Protein AF-A0A819X871-F1 (afdb_monomer_lite)

Structure (mmCIF, N/CA/C/O backbone):
data_AF-A0A819X871-F1
#
_entry.id   AF-A0A819X871-F1
#
loop_
_atom_site.group_PDB
_atom_site.id
_atom_site.type_symbol
_atom_site.label_atom_id
_atom_site.label_alt_id
_atom_site.label_comp_id
_atom_site.label_asym_id
_atom_site.label_entity_id
_atom_site.label_seq_id
_atom_site.pdbx_PDB_ins_code
_atom_site.Cartn_x
_atom_site.Cartn_y
_atom_site.Cartn_z
_atom_site.occupancy
_atom_site.B_iso_or_equiv
_atom_site.auth_seq_id
_atom_site.auth_comp_id
_atom_site.auth_asym_id
_atom_site.auth_atom_id
_atom_site.pdbx_PDB_model_num
ATOM 1 N N . GLY A 1 1 ? -4.592 4.377 -5.557 1.00 86.94 1 GLY A N 1
ATOM 2 C CA . GLY A 1 1 ? -3.940 3.114 -5.946 1.00 86.94 1 GLY A CA 1
ATOM 3 C C . GLY A 1 1 ? -4.054 2.034 -4.889 1.00 86.94 1 GLY A C 1
ATOM 4 O O . GLY A 1 1 ? -4.665 1.003 -5.132 1.00 86.94 1 GLY A O 1
ATOM 5 N N . GLU A 1 2 ? -3.500 2.258 -3.700 1.00 92.81 2 GLU A N 1
ATOM 6 C CA . GLU A 1 2 ? -3.341 1.189 -2.703 1.00 92.81 2 GLU A CA 1
ATOM 7 C C . GLU A 1 2 ? -4.637 0.542 -2.188 1.00 92.81 2 GLU A C 1
ATOM 9 O O . GLU A 1 2 ? -4.659 -0.673 -2.003 1.00 92.81 2 GLU A O 1
ATOM 14 N N . ILE A 1 3 ? -5.735 1.297 -2.035 1.00 94.31 3 ILE A N 1
ATOM 15 C CA . ILE A 1 3 ? -7.055 0.734 -1.672 1.00 94.31 3 ILE A CA 1
ATOM 16 C C . ILE A 1 3 ? -7.470 -0.359 -2.671 1.00 94.31 3 ILE A C 1
ATOM 18 O O . ILE A 1 3 ? -7.934 -1.427 -2.275 1.00 94.31 3 ILE A O 1
ATOM 22 N N . PHE A 1 4 ? -7.247 -0.124 -3.966 1.00 93.38 4 PHE A N 1
ATOM 23 C CA . PHE A 1 4 ? -7.533 -1.091 -5.025 1.00 93.38 4 PHE A CA 1
ATOM 24 C C . PHE A 1 4 ? -6.651 -2.340 -4.900 1.00 93.38 4 PHE A C 1
ATOM 26 O O . PHE A 1 4 ? -7.146 -3.460 -4.992 1.00 93.38 4 PHE A O 1
ATOM 33 N N . ALA A 1 5 ? -5.360 -2.165 -4.601 1.00 95.12 5 ALA A N 1
ATOM 34 C CA . ALA A 1 5 ? -4.450 -3.282 -4.349 1.00 95.12 5 ALA A CA 1
ATOM 35 C C . ALA A 1 5 ? -4.871 -4.135 -3.139 1.00 95.12 5 ALA A C 1
ATOM 37 O O . ALA A 1 5 ? -4.770 -5.362 -3.187 1.00 95.12 5 ALA A O 1
ATOM 38 N N . THR A 1 6 ? -5.409 -3.512 -2.088 1.00 96.94 6 THR A N 1
ATOM 39 C CA . THR A 1 6 ? -5.957 -4.220 -0.920 1.00 96.94 6 THR A CA 1
ATOM 40 C C . THR A 1 6 ? -7.246 -4.974 -1.258 1.00 96.94 6 THR A C 1
ATOM 42 O O . THR A 1 6 ? -7.379 -6.142 -0.888 1.00 96.94 6 THR A O 1
ATOM 45 N N . LEU A 1 7 ? -8.166 -4.358 -2.015 1.00 96.00 7 LEU A N 1
ATOM 46 C CA . LEU A 1 7 ? -9.413 -4.993 -2.470 1.00 96.00 7 LEU A CA 1
ATOM 47 C C . LEU A 1 7 ? -9.156 -6.254 -3.307 1.00 96.00 7 LEU A C 1
ATOM 49 O O . LEU A 1 7 ? -9.830 -7.264 -3.126 1.00 96.00 7 LEU A O 1
ATOM 53 N N . PHE A 1 8 ? -8.147 -6.225 -4.179 1.00 95.19 8 PHE A N 1
ATOM 54 C CA . PHE A 1 8 ? -7.753 -7.380 -4.996 1.00 95.19 8 PHE A CA 1
ATOM 55 C C . PHE A 1 8 ? -6.887 -8.406 -4.253 1.00 95.19 8 PHE A C 1
ATOM 57 O O . PHE A 1 8 ? -6.460 -9.393 -4.851 1.00 95.19 8 PHE A O 1
ATOM 64 N N . GLY A 1 9 ? -6.617 -8.185 -2.963 1.00 95.50 9 GLY A N 1
ATOM 65 C CA . GLY A 1 9 ? -5.827 -9.094 -2.138 1.00 95.50 9 GLY A CA 1
ATOM 66 C C . GLY A 1 9 ? -4.339 -9.125 -2.476 1.00 95.50 9 GLY A C 1
ATOM 67 O O . GLY A 1 9 ? -3.651 -10.029 -2.018 1.00 95.50 9 GLY A O 1
ATOM 68 N N . LEU A 1 10 ? -3.832 -8.158 -3.250 1.00 95.75 10 LEU A N 1
ATOM 69 C CA . LEU A 1 10 ? -2.394 -8.006 -3.483 1.00 95.75 10 LEU A CA 1
ATOM 70 C C . LEU A 1 10 ? -1.696 -7.417 -2.252 1.00 95.75 10 LEU A C 1
ATOM 72 O O . LEU A 1 10 ? -0.566 -7.785 -1.938 1.00 95.75 10 LEU A O 1
ATOM 76 N N . LYS A 1 11 ? -2.378 -6.499 -1.558 1.00 96.06 11 LYS A N 1
ATOM 77 C CA . LYS A 1 11 ? -1.923 -5.944 -0.284 1.00 96.06 11 LYS A CA 1
ATOM 78 C C . LYS A 1 11 ? -2.731 -6.505 0.885 1.00 96.06 11 LYS A C 1
ATOM 80 O O . LYS A 1 11 ? -3.944 -6.695 0.765 1.00 96.06 11 LYS A O 1
ATOM 85 N N . PRO A 1 12 ? -2.093 -6.669 2.053 1.00 97.62 12 PRO A N 1
ATOM 86 C CA . PRO A 1 12 ? -2.804 -6.983 3.286 1.00 97.62 12 PRO A CA 1
ATOM 87 C C . PRO A 1 12 ? -3.628 -5.803 3.812 1.00 97.62 12 PRO A C 1
ATOM 89 O O . PRO A 1 12 ? -4.680 -6.006 4.417 1.00 97.62 12 PRO A O 1
ATOM 92 N N . CYS A 1 13 ? -3.148 -4.576 3.613 1.00 97.94 13 CYS A N 1
ATOM 93 C CA . CYS A 1 13 ? -3.800 -3.360 4.072 1.00 97.94 13 CYS A CA 1
ATOM 94 C C . CYS A 1 13 ? -3.257 -2.113 3.359 1.00 97.94 13 CYS A C 1
ATOM 96 O O . CYS A 1 13 ? -2.224 -2.149 2.687 1.00 97.94 13 CYS A O 1
ATOM 98 N N . THR A 1 14 ? -3.952 -0.996 3.555 1.00 96.44 14 THR A N 1
ATOM 99 C CA . THR A 1 14 ? -3.559 0.346 3.127 1.00 96.44 14 THR A CA 1
ATOM 100 C C . THR A 1 14 ? -3.603 1.289 4.319 1.00 96.44 14 THR A C 1
ATOM 102 O O . THR A 1 14 ? -4.616 1.346 5.019 1.00 96.44 14 THR A O 1
ATOM 105 N N . LEU A 1 15 ? -2.523 2.044 4.517 1.00 95.44 15 LEU A N 1
ATOM 106 C CA . LEU A 1 15 ? -2.478 3.156 5.457 1.00 95.44 15 LEU A CA 1
ATOM 107 C C . LEU A 1 15 ? -2.978 4.423 4.760 1.00 95.44 15 LEU A C 1
ATOM 109 O O . LEU A 1 15 ? -2.442 4.843 3.743 1.00 95.44 15 LEU A O 1
ATOM 113 N N . LEU A 1 16 ? -4.010 5.032 5.325 1.00 95.00 16 LEU A N 1
ATOM 114 C CA . LEU A 1 16 ? -4.590 6.288 4.878 1.00 95.00 16 LEU A CA 1
ATOM 115 C C . LEU A 1 16 ? -4.170 7.361 5.874 1.00 95.00 16 LEU A C 1
ATOM 117 O O . LEU A 1 16 ? -4.724 7.450 6.968 1.00 95.00 16 LEU A O 1
ATOM 121 N N . ALA A 1 17 ? -3.174 8.156 5.513 1.00 93.00 17 ALA A N 1
ATOM 122 C CA . ALA A 1 17 ? -2.692 9.263 6.324 1.00 93.00 17 ALA A CA 1
ATOM 123 C C . ALA A 1 17 ? -2.198 10.381 5.406 1.00 93.00 17 ALA A C 1
ATOM 125 O O . ALA A 1 17 ? -1.717 10.117 4.307 1.00 93.00 17 ALA A O 1
ATOM 126 N N . HIS A 1 18 ? -2.313 11.624 5.863 1.00 90.12 18 HIS A N 1
ATOM 127 C CA . HIS A 1 18 ? -1.746 12.776 5.174 1.00 90.12 18 HIS A CA 1
ATOM 128 C C . HIS A 1 18 ? -1.051 13.649 6.208 1.00 90.12 18 HIS A C 1
ATOM 130 O O . HIS A 1 18 ? -1.682 14.098 7.164 1.00 90.12 18 HIS A O 1
ATOM 136 N N . TYR A 1 19 ? 0.249 13.868 6.028 1.00 85.00 19 TYR A N 1
ATOM 137 C CA . TYR A 1 19 ? 1.075 14.553 7.020 1.00 85.00 19 TYR A CA 1
ATOM 138 C C . TYR A 1 19 ? 0.615 16.000 7.257 1.00 85.00 19 TYR A C 1
ATOM 140 O O . TYR A 1 19 ? 0.430 16.410 8.399 1.00 85.00 19 TYR A O 1
ATOM 148 N N . GLU A 1 20 ? 0.361 16.746 6.177 1.00 88.75 20 GLU A N 1
ATOM 149 C CA . GLU A 1 20 ? 0.002 18.172 6.256 1.00 88.75 20 GLU A CA 1
ATOM 150 C C . GLU A 1 20 ? -1.487 18.429 6.527 1.00 88.75 20 GLU A C 1
ATOM 152 O O . GLU A 1 20 ? -1.853 19.518 6.954 1.00 88.75 20 GLU A O 1
ATOM 157 N N . MET A 1 21 ? -2.347 17.434 6.285 1.00 89.31 21 MET A N 1
ATOM 158 C CA . MET A 1 21 ? -3.809 17.559 6.370 1.00 89.31 21 MET A CA 1
ATOM 159 C C . MET A 1 21 ? -4.408 16.290 6.995 1.00 89.31 21 MET A C 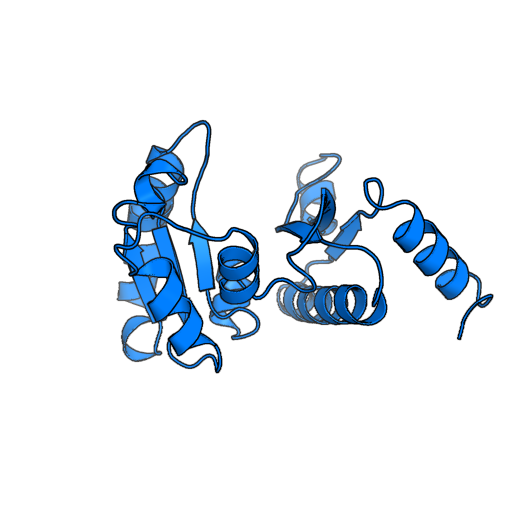1
ATOM 161 O O . MET A 1 21 ? -5.047 15.500 6.298 1.00 89.31 21 MET A O 1
ATOM 165 N N . PRO A 1 22 ? -4.187 16.033 8.296 1.00 86.19 22 PRO A N 1
ATOM 166 C CA . PRO A 1 22 ? -4.671 14.830 8.987 1.00 86.19 22 PRO A CA 1
ATOM 167 C C . PRO A 1 22 ? -6.166 14.526 8.785 1.00 86.19 22 PRO A C 1
ATOM 169 O O . PRO A 1 22 ? -6.588 13.368 8.726 1.00 86.19 22 PRO A O 1
ATOM 172 N N . GLU A 1 23 ? -6.986 15.567 8.660 1.00 90.75 23 GLU A N 1
ATOM 173 C CA . GLU A 1 23 ? -8.421 15.496 8.402 1.00 90.75 23 GLU A CA 1
ATOM 174 C C . GLU A 1 23 ? -8.764 14.930 7.021 1.00 90.75 23 GLU A C 1
ATOM 176 O O . GLU A 1 23 ? -9.842 14.356 6.860 1.00 90.75 23 GLU A O 1
ATOM 181 N N . TYR A 1 24 ? -7.851 15.012 6.047 1.00 91.31 24 TYR A N 1
ATOM 182 C CA . TYR A 1 24 ? -8.050 14.480 4.700 1.00 91.31 24 TYR A CA 1
ATOM 183 C C . TYR A 1 24 ? -8.341 12.978 4.733 1.00 91.31 24 TYR A C 1
ATOM 185 O O . TYR A 1 24 ? -9.312 12.517 4.133 1.00 91.31 24 TYR A O 1
ATOM 193 N N . ALA A 1 25 ? -7.552 12.213 5.497 1.00 92.25 25 ALA A N 1
ATOM 194 C CA . ALA A 1 25 ? -7.742 10.770 5.627 1.00 92.25 25 ALA A CA 1
ATOM 195 C C . ALA A 1 25 ? -9.097 10.429 6.265 1.00 92.25 25 ALA A C 1
ATOM 197 O O . ALA A 1 25 ? -9.796 9.528 5.803 1.00 92.25 25 ALA A O 1
ATOM 198 N N . THR A 1 26 ? -9.504 11.183 7.291 1.00 93.06 26 THR A N 1
ATOM 199 C CA . THR A 1 26 ? -10.816 10.996 7.927 1.00 93.06 26 THR A CA 1
ATOM 200 C C . THR A 1 26 ? -11.952 11.348 6.966 1.00 93.06 26 THR A C 1
ATOM 202 O O . THR A 1 26 ? -12.892 10.570 6.835 1.00 93.06 26 THR A O 1
ATOM 205 N N . GLY A 1 27 ? -11.837 12.452 6.223 1.00 94.56 27 GLY A N 1
ATOM 206 C CA . GLY A 1 27 ? -12.809 12.838 5.204 1.00 94.56 27 GLY A CA 1
ATOM 207 C C . GLY A 1 27 ? -12.944 11.800 4.087 1.00 94.56 27 GLY A C 1
ATOM 208 O O . GLY A 1 27 ? -14.065 11.463 3.713 1.00 94.56 27 GLY A O 1
ATOM 209 N N . LEU A 1 28 ? -11.829 11.243 3.599 1.00 94.00 28 LEU A N 1
ATOM 210 C CA . LEU A 1 28 ? -11.824 10.155 2.615 1.00 94.00 28 LEU A CA 1
ATOM 211 C C . LEU A 1 28 ? -12.550 8.915 3.152 1.00 94.00 28 LEU A C 1
ATOM 213 O O . LEU A 1 28 ? -13.386 8.330 2.463 1.00 94.00 28 LEU A O 1
ATOM 217 N N . VAL A 1 29 ? -12.261 8.523 4.394 1.00 95.88 29 VAL A N 1
ATOM 218 C CA . VAL A 1 29 ? -12.915 7.370 5.019 1.00 95.88 29 VAL A CA 1
ATOM 219 C C . VAL A 1 29 ? -14.413 7.606 5.170 1.00 95.88 29 VAL A C 1
ATOM 221 O O . VAL A 1 29 ? -15.205 6.749 4.797 1.00 95.88 29 VAL A O 1
ATOM 224 N N . GLU A 1 30 ? -14.818 8.756 5.699 1.00 96.19 30 GLU A N 1
ATOM 225 C CA . GLU A 1 30 ? -16.221 9.029 6.007 1.00 96.19 30 GLU A CA 1
ATOM 226 C C . GLU A 1 30 ? -17.077 9.268 4.769 1.00 96.19 30 GLU A C 1
ATOM 228 O O . GLU A 1 30 ? -18.221 8.825 4.736 1.00 96.19 30 GLU A O 1
ATOM 233 N N . LYS A 1 31 ? -16.531 9.944 3.754 1.00 96.81 31 LYS A N 1
ATOM 234 C CA . LYS A 1 31 ? -17.290 10.343 2.563 1.00 96.81 31 LYS A CA 1
ATOM 235 C C . LYS A 1 31 ? -17.198 9.353 1.408 1.00 96.81 31 LYS A C 1
ATOM 237 O O . LYS A 1 31 ? -18.065 9.395 0.545 1.00 96.81 31 LYS A O 1
ATOM 242 N N . ALA A 1 32 ? -16.172 8.501 1.363 1.00 95.31 32 ALA A N 1
ATOM 243 C CA . ALA A 1 32 ? -15.995 7.535 0.279 1.00 95.31 32 ALA A CA 1
ATOM 244 C C . ALA A 1 32 ? -15.993 6.089 0.785 1.00 95.31 32 ALA A C 1
ATOM 246 O O . ALA A 1 32 ? -16.814 5.287 0.347 1.00 95.31 32 ALA A O 1
ATOM 247 N N . LEU A 1 33 ? -15.115 5.744 1.732 1.00 96.31 33 LEU A N 1
ATOM 248 C CA . LEU A 1 33 ? -14.942 4.335 2.106 1.00 96.31 33 LEU A CA 1
ATOM 249 C C . LEU A 1 33 ? -16.105 3.774 2.922 1.00 96.31 33 LEU A C 1
ATOM 251 O O . LEU A 1 33 ? -16.543 2.673 2.623 1.00 96.31 33 LEU A O 1
ATOM 255 N N . LYS A 1 34 ? -16.638 4.499 3.911 1.00 97.25 34 LYS A N 1
ATOM 256 C CA . LYS A 1 34 ? -17.808 4.043 4.680 1.00 97.25 34 LYS A CA 1
ATOM 257 C C . LYS A 1 34 ? -19.030 3.801 3.776 1.00 97.25 34 LYS A C 1
ATOM 259 O O . LYS A 1 34 ? -19.553 2.692 3.826 1.00 97.25 34 LYS A O 1
ATOM 264 N N . PRO A 1 35 ? -19.417 4.730 2.877 1.00 97.88 35 PRO A N 1
ATOM 265 C CA . PRO A 1 35 ? -20.465 4.457 1.893 1.00 97.88 35 PRO A CA 1
ATOM 266 C C . PRO A 1 35 ? -20.200 3.208 1.045 1.00 97.88 35 PRO A C 1
ATOM 268 O O . PRO A 1 35 ? -21.091 2.380 0.893 1.00 97.88 35 PRO A O 1
ATOM 271 N N . MET A 1 36 ? -18.968 3.015 0.555 1.00 96.25 36 MET A N 1
ATOM 272 C CA . MET A 1 36 ? -18.607 1.797 -0.183 1.00 96.25 36 MET A CA 1
ATOM 273 C C . MET A 1 36 ? -18.719 0.530 0.678 1.00 96.25 36 MET A C 1
ATOM 275 O O . MET A 1 36 ? -19.115 -0.523 0.180 1.00 96.25 36 MET A O 1
ATOM 279 N N . PHE A 1 37 ? -18.358 0.605 1.961 1.00 97.75 37 PHE A N 1
ATOM 280 C CA . PHE A 1 37 ? -18.504 -0.501 2.906 1.00 97.75 37 PHE A CA 1
ATOM 281 C C . PHE A 1 37 ? -19.964 -0.907 3.071 1.00 97.75 37 PHE A C 1
ATOM 283 O O . PHE A 1 37 ? -20.254 -2.105 3.046 1.00 97.75 37 PHE A O 1
ATOM 290 N N . ASP A 1 38 ? -20.859 0.071 3.186 1.00 97.44 38 ASP A N 1
ATOM 291 C CA . ASP A 1 38 ? -22.292 -0.156 3.337 1.00 97.44 38 ASP A CA 1
ATOM 292 C C . ASP A 1 38 ? -22.910 -0.696 2.039 1.00 97.44 38 ASP A C 1
ATOM 294 O O . ASP A 1 38 ? -23.594 -1.722 2.057 1.00 97.44 38 ASP A O 1
ATOM 298 N N . GLU A 1 39 ? -22.621 -0.063 0.900 1.00 98.06 39 GLU A N 1
ATOM 299 C CA . GLU A 1 39 ? -23.170 -0.431 -0.411 1.00 98.06 39 GLU A CA 1
ATOM 300 C C . GLU A 1 39 ? -22.735 -1.837 -0.842 1.00 98.06 39 GLU A C 1
ATOM 302 O O . GLU A 1 39 ? -23.565 -2.677 -1.192 1.00 98.06 39 GLU A O 1
ATOM 307 N N . PHE A 1 40 ? -21.434 -2.128 -0.761 1.00 97.38 40 PHE A N 1
ATOM 308 C CA . PHE A 1 40 ? -20.872 -3.404 -1.212 1.00 97.38 40 PHE A CA 1
ATOM 309 C C . PHE A 1 40 ? -20.723 -4.432 -0.089 1.00 97.38 40 PHE A C 1
ATOM 311 O O . PHE A 1 40 ? -20.227 -5.536 -0.325 1.00 97.38 40 PHE A O 1
ATOM 318 N N . GLN A 1 41 ? -21.155 -4.109 1.133 1.00 97.56 41 GLN A N 1
ATOM 319 C CA . GLN A 1 41 ? -21.084 -4.997 2.298 1.00 97.56 41 GLN A CA 1
ATOM 320 C C . GLN A 1 41 ? -19.655 -5.517 2.551 1.00 97.56 41 GLN A C 1
ATOM 322 O O . GLN A 1 41 ? -19.446 -6.706 2.815 1.00 97.56 41 GLN A O 1
ATOM 327 N N . LEU A 1 42 ? -18.650 -4.637 2.447 1.00 97.69 42 LEU A N 1
ATOM 328 C CA . LEU A 1 42 ? -17.231 -5.024 2.454 1.00 97.69 42 LEU A CA 1
ATOM 329 C C . LEU A 1 42 ? -16.802 -5.730 3.752 1.00 97.69 42 LEU A C 1
ATOM 331 O O . LEU A 1 42 ? -15.947 -6.616 3.706 1.00 97.69 42 LEU A O 1
ATOM 335 N N . GLU A 1 43 ? -17.449 -5.448 4.887 1.00 97.50 43 GLU A N 1
ATOM 336 C CA . GLU A 1 43 ? -17.205 -6.186 6.137 1.00 97.50 43 GLU A CA 1
ATOM 337 C C . GLU A 1 43 ? -17.495 -7.685 5.994 1.00 97.50 43 GLU A C 1
ATOM 339 O O . GLU A 1 43 ? -16.677 -8.529 6.373 1.00 97.50 43 GLU A O 1
ATOM 344 N N . LYS A 1 44 ? -18.625 -8.038 5.364 1.00 97.44 44 LYS A N 1
ATOM 345 C CA . LYS A 1 44 ? -19.000 -9.436 5.085 1.00 97.44 44 LYS A CA 1
ATOM 346 C C . LYS A 1 44 ? -18.042 -10.086 4.086 1.00 97.44 44 LYS A C 1
ATOM 348 O O . LYS A 1 44 ? -17.830 -11.300 4.119 1.00 97.44 44 LYS A O 1
ATOM 353 N N . GLN A 1 45 ? -17.423 -9.281 3.225 1.00 97.31 45 GLN A N 1
ATOM 354 C CA . GLN A 1 45 ? -16.390 -9.730 2.293 1.00 97.31 45 GLN A CA 1
ATOM 355 C C . GLN A 1 45 ? -15.007 -9.886 2.945 1.00 97.31 45 GLN A C 1
ATOM 357 O O . GLN A 1 45 ? -14.088 -10.399 2.310 1.00 97.31 45 GLN A O 1
ATOM 362 N N . GLY A 1 46 ? -14.868 -9.551 4.230 1.00 97.94 46 GLY A N 1
ATOM 363 C CA . GLY A 1 46 ? -13.636 -9.737 4.986 1.00 97.94 46 GLY A CA 1
ATOM 364 C C . GLY A 1 46 ? -12.719 -8.519 4.994 1.00 97.94 46 GLY A C 1
ATOM 365 O O . GLY A 1 46 ? -11.519 -8.697 5.189 1.00 97.94 46 GLY A O 1
ATOM 366 N N . PHE A 1 47 ? -13.252 -7.313 4.808 1.00 98.50 47 PHE A N 1
ATOM 367 C CA . PHE A 1 47 ? -12.498 -6.072 4.969 1.00 98.50 47 PHE A CA 1
ATOM 368 C C . PHE A 1 47 ? -12.857 -5.342 6.264 1.00 98.50 47 PHE A C 1
ATOM 370 O O . PHE A 1 47 ? -13.958 -5.495 6.782 1.00 98.50 47 PHE A O 1
ATOM 377 N N . GLU A 1 48 ? -11.938 -4.534 6.788 1.00 97.94 48 GLU A N 1
ATOM 378 C CA . GLU A 1 48 ? -12.171 -3.705 7.977 1.00 97.94 48 GLU A CA 1
ATOM 379 C C . GLU A 1 48 ? -11.585 -2.299 7.794 1.00 97.94 48 GLU A C 1
ATOM 381 O O . GLU A 1 48 ? -10.607 -2.108 7.065 1.00 97.94 48 GLU A O 1
ATOM 386 N N . LEU A 1 49 ? -12.179 -1.319 8.481 1.00 97.44 49 LEU A N 1
ATOM 387 C CA . LEU A 1 49 ? -11.642 0.034 8.627 1.00 97.44 49 LEU A CA 1
ATOM 388 C C . LEU A 1 49 ? -11.276 0.280 10.087 1.00 97.44 49 LEU A C 1
ATOM 390 O O . LEU A 1 49 ? -12.133 0.211 10.967 1.00 97.44 49 LEU A O 1
ATOM 394 N N . TRP A 1 50 ? -10.015 0.607 10.353 1.00 96.56 50 TRP A N 1
ATOM 395 C CA . TRP A 1 50 ? -9.540 0.915 11.701 1.00 96.56 50 TRP A CA 1
ATOM 396 C C . TRP A 1 50 ? -9.052 2.349 11.772 1.00 96.56 50 TRP A C 1
ATOM 398 O O . TRP A 1 50 ? -8.190 2.752 10.998 1.00 96.56 50 TRP A O 1
ATOM 408 N N . LYS A 1 51 ? -9.540 3.115 12.745 1.00 94.81 51 LYS A N 1
ATOM 409 C CA . LYS A 1 51 ? -8.888 4.373 13.108 1.00 94.81 51 LYS A CA 1
ATOM 410 C C . LYS A 1 51 ? -7.631 4.049 13.908 1.00 94.81 51 LYS A C 1
ATOM 412 O O . LYS A 1 51 ? -7.709 3.262 14.857 1.00 94.81 51 LYS A O 1
ATOM 417 N N . LEU A 1 52 ? -6.494 4.639 13.544 1.00 93.38 52 LEU A N 1
ATOM 418 C CA . LEU A 1 52 ? -5.258 4.424 14.289 1.00 93.38 52 LEU A CA 1
ATOM 419 C C . LEU A 1 52 ? -5.400 4.940 15.721 1.00 93.38 52 LEU A C 1
ATOM 421 O O . LEU A 1 52 ? -6.013 5.978 15.979 1.00 93.38 52 LEU A O 1
ATOM 425 N N . LYS A 1 53 ? -4.817 4.190 16.654 1.00 90.88 53 LYS A N 1
ATOM 426 C CA . LYS A 1 53 ? -4.747 4.530 18.077 1.00 90.88 53 LYS A CA 1
ATOM 427 C C . LYS A 1 53 ? -3.291 4.795 18.473 1.00 90.88 53 LYS A C 1
ATOM 429 O O . LYS A 1 53 ? -2.386 4.378 17.744 1.00 90.88 53 LYS A O 1
ATOM 434 N N . PRO A 1 54 ? -3.039 5.497 19.591 1.00 88.25 54 PRO A N 1
ATOM 435 C CA . PRO A 1 54 ? -1.689 5.628 20.123 1.00 88.25 54 PRO A CA 1
ATOM 436 C C . PRO A 1 54 ? -1.025 4.251 20.323 1.00 88.25 54 PRO A C 1
ATOM 438 O O . PRO A 1 54 ? -1.719 3.311 20.723 1.00 88.25 54 PRO A O 1
ATOM 441 N N . PRO A 1 55 ? 0.283 4.123 20.033 1.00 88.38 55 PRO A N 1
ATOM 442 C CA . PRO A 1 55 ? 1.198 5.215 19.679 1.00 88.38 55 PRO A CA 1
ATOM 443 C C . PRO A 1 55 ? 1.237 5.542 18.176 1.00 88.38 55 PRO A C 1
ATOM 445 O O . PRO A 1 55 ? 1.682 6.617 17.793 1.00 88.38 55 PRO A O 1
ATOM 448 N N . LEU A 1 56 ? 0.711 4.682 17.298 1.00 88.38 56 LEU A N 1
ATOM 449 C CA . LEU A 1 56 ? 0.728 4.908 15.842 1.00 88.38 56 LEU A CA 1
ATOM 450 C C . LEU A 1 56 ? 0.011 6.191 15.411 1.00 88.38 56 LEU A C 1
ATOM 452 O O . LEU A 1 56 ? 0.443 6.842 14.465 1.00 88.38 56 LEU A O 1
ATOM 456 N N . ALA A 1 57 ? -1.056 6.575 16.113 1.00 87.94 57 ALA A N 1
ATOM 457 C CA . ALA A 1 57 ? -1.768 7.828 15.858 1.00 87.94 57 ALA A CA 1
ATOM 458 C C . ALA A 1 57 ? -0.915 9.089 16.106 1.00 87.94 57 ALA A C 1
ATOM 460 O O . ALA A 1 57 ? -1.268 10.159 15.616 1.00 87.94 57 ALA A O 1
ATOM 461 N N . GLU A 1 58 ? 0.188 8.986 16.856 1.00 87.06 58 GLU A N 1
ATOM 462 C CA . GLU A 1 58 ? 1.118 10.100 17.085 1.00 87.06 58 GLU A CA 1
ATOM 463 C C . GLU A 1 58 ? 2.021 10.325 15.866 1.00 87.06 58 GLU A C 1
ATOM 465 O O . GLU A 1 58 ? 2.287 11.470 15.500 1.00 87.06 58 GLU A O 1
ATOM 470 N N . PHE A 1 59 ? 2.418 9.234 15.200 1.00 86.44 59 PHE A N 1
ATOM 471 C CA . PHE A 1 59 ? 3.194 9.250 13.956 1.00 86.44 59 PHE A CA 1
ATOM 472 C C . PHE A 1 59 ? 2.321 9.559 12.734 1.00 86.44 59 PHE A C 1
ATOM 474 O O . PHE A 1 59 ? 2.716 10.318 11.853 1.00 86.44 59 PHE A O 1
ATOM 481 N N . TYR A 1 60 ? 1.111 9.000 12.701 1.00 89.06 60 TYR A N 1
ATOM 482 C CA . TYR A 1 60 ? 0.153 9.122 11.605 1.00 89.06 60 TYR A CA 1
ATOM 483 C C . TYR A 1 60 ? -1.120 9.797 12.108 1.00 89.06 60 TYR A C 1
ATOM 485 O O . TYR A 1 60 ? -2.170 9.165 12.273 1.00 89.06 60 TYR A O 1
ATOM 493 N N . LYS A 1 61 ? -1.014 11.096 12.399 1.00 89.00 61 LYS A N 1
ATOM 494 C CA . LYS A 1 61 ? -2.125 11.895 12.927 1.00 89.00 61 LYS A CA 1
ATOM 495 C C . LYS A 1 61 ? -3.352 11.773 12.025 1.00 89.00 61 LYS A C 1
ATOM 497 O O . LYS A 1 61 ? -3.262 11.944 10.815 1.00 89.00 61 LYS A O 1
ATOM 502 N N . GLY A 1 62 ? -4.498 11.452 12.629 1.00 88.19 62 GLY A N 1
ATOM 503 C CA . GLY A 1 62 ? -5.761 11.264 11.904 1.00 88.19 62 GLY A CA 1
ATOM 504 C C . GLY A 1 62 ? -5.804 10.034 10.989 1.00 88.19 62 GLY A C 1
ATOM 505 O O . GLY A 1 62 ? -6.763 9.890 10.233 1.00 88.19 62 GLY A O 1
ATOM 506 N N . GLY A 1 63 ? -4.797 9.158 11.057 1.00 94.56 63 GLY A N 1
ATOM 507 C CA . GLY A 1 63 ? -4.640 8.038 10.143 1.00 94.56 63 GLY A CA 1
ATOM 508 C C . GLY A 1 63 ? -5.657 6.916 10.343 1.00 94.56 63 GLY A C 1
ATOM 509 O O . GLY A 1 63 ? -6.162 6.665 11.443 1.00 94.56 63 GLY A O 1
ATOM 510 N N . TRP A 1 64 ? -5.923 6.211 9.250 1.00 96.88 64 TRP A N 1
ATOM 511 C CA . TRP A 1 64 ? -6.806 5.055 9.185 1.00 96.88 64 TRP A CA 1
ATOM 512 C C . TRP A 1 64 ? -6.127 3.894 8.465 1.00 96.88 64 TRP A C 1
ATOM 514 O O . TRP A 1 64 ? -5.274 4.093 7.609 1.00 96.88 64 TRP A O 1
ATOM 524 N N . MET A 1 65 ? -6.546 2.676 8.779 1.00 97.31 65 MET A N 1
ATOM 525 C CA . MET A 1 65 ? -6.169 1.468 8.060 1.00 97.31 65 MET A CA 1
ATOM 526 C C . MET A 1 65 ? -7.387 0.906 7.349 1.00 97.31 65 MET A C 1
ATOM 528 O O . MET A 1 65 ? -8.428 0.706 7.971 1.00 97.31 65 MET A O 1
ATOM 532 N N . PHE A 1 66 ? -7.233 0.596 6.068 1.00 98.12 66 PHE A N 1
ATOM 533 C CA . PHE A 1 66 ? -8.147 -0.269 5.334 1.00 98.12 66 PHE A CA 1
ATOM 534 C C . PHE A 1 66 ? -7.505 -1.651 5.208 1.00 98.12 66 PHE A C 1
ATOM 536 O O . PHE A 1 66 ? -6.401 -1.766 4.682 1.00 98.12 66 PHE A O 1
ATOM 543 N N . VAL A 1 67 ? -8.143 -2.690 5.745 1.00 98.31 67 VAL A N 1
ATOM 544 C CA . VAL A 1 67 ? -7.501 -3.986 6.017 1.00 98.31 67 VAL A CA 1
ATOM 545 C C . VAL A 1 67 ? -8.254 -5.127 5.349 1.00 98.31 67 VAL A C 1
ATOM 547 O O . VAL A 1 67 ? -9.479 -5.161 5.383 1.00 98.31 67 VAL A O 1
ATOM 550 N N . ASN A 1 68 ? -7.523 -6.095 4.795 1.00 98.44 68 ASN A N 1
ATOM 551 C CA . ASN A 1 68 ? -8.055 -7.350 4.274 1.00 98.44 68 ASN A CA 1
ATOM 552 C C . ASN A 1 68 ? -7.784 -8.501 5.260 1.00 98.44 68 ASN A C 1
ATOM 554 O O . ASN A 1 68 ? -6.653 -8.969 5.401 1.00 98.44 68 ASN A O 1
ATOM 558 N N . LYS A 1 69 ? -8.836 -9.006 5.914 1.00 98.25 69 LYS A N 1
ATOM 559 C CA . LYS A 1 69 ? -8.759 -10.093 6.910 1.00 98.25 69 LYS A CA 1
ATOM 560 C C . LYS A 1 69 ? -8.374 -11.443 6.320 1.00 98.25 69 LYS A C 1
ATOM 562 O O . LYS A 1 69 ? -7.973 -12.341 7.055 1.00 98.25 69 LYS A O 1
ATOM 567 N N . ARG A 1 70 ? -8.580 -11.618 5.014 1.00 97.75 70 ARG A N 1
ATOM 568 C CA . ARG A 1 70 ? -8.332 -12.877 4.303 1.00 97.75 70 ARG A CA 1
ATOM 569 C C . ARG A 1 70 ? -6.905 -12.967 3.773 1.00 97.75 70 ARG A C 1
ATOM 571 O O . ARG A 1 70 ? -6.511 -14.023 3.292 1.00 97.75 70 ARG A O 1
ATOM 578 N N . HIS A 1 71 ? -6.136 -11.883 3.851 1.00 98.12 71 HIS A N 1
ATOM 579 C CA . HIS A 1 71 ? -4.742 -11.892 3.439 1.00 98.12 71 HIS A CA 1
ATOM 580 C C . HIS A 1 71 ? -3.891 -12.700 4.432 1.00 98.12 71 HIS A C 1
ATOM 582 O O . HIS A 1 71 ? -4.055 -12.572 5.645 1.00 98.12 71 HIS A O 1
ATOM 588 N N . GLU A 1 72 ? -2.923 -13.478 3.939 1.00 97.00 72 GLU A N 1
ATOM 589 C CA . GLU A 1 72 ? -2.054 -14.346 4.762 1.00 97.00 72 GLU A CA 1
ATOM 590 C C . GLU A 1 72 ? -1.313 -13.582 5.880 1.00 97.00 72 GLU A C 1
ATOM 592 O O . GLU A 1 72 ? -1.048 -14.108 6.958 1.00 97.00 72 GLU A O 1
ATOM 597 N N . ARG A 1 73 ? -1.020 -12.300 5.633 1.00 96.69 73 ARG A N 1
ATOM 598 C CA . ARG A 1 73 ? -0.331 -11.385 6.561 1.00 96.69 73 ARG A CA 1
ATOM 599 C C . ARG A 1 73 ? -1.262 -10.634 7.517 1.00 96.69 73 ARG A C 1
ATOM 601 O O . ARG A 1 73 ? -0.792 -9.760 8.240 1.00 96.69 73 ARG A O 1
ATOM 608 N N . TYR A 1 74 ? -2.562 -10.932 7.544 1.00 97.50 74 TYR A N 1
ATOM 609 C CA . TYR A 1 74 ? -3.518 -10.217 8.398 1.00 97.50 74 TYR A CA 1
ATOM 610 C C . TYR A 1 74 ? -3.140 -10.263 9.887 1.00 97.50 74 TYR A C 1
ATOM 612 O O . TYR A 1 74 ? -3.267 -9.261 10.589 1.00 97.50 74 TYR A O 1
ATOM 620 N N . SER A 1 75 ? -2.617 -11.396 10.367 1.00 96.50 75 SER A N 1
ATOM 621 C CA . SER A 1 75 ? -2.134 -11.537 11.747 1.00 96.50 75 SER A CA 1
ATOM 622 C C . SER A 1 75 ? -1.028 -10.531 12.078 1.00 96.50 75 SER A C 1
ATOM 624 O O . SER A 1 75 ? -1.096 -9.883 13.122 1.00 96.50 75 SER A O 1
ATOM 626 N N . LEU A 1 76 ? -0.070 -10.340 11.165 1.00 95.56 76 LEU A N 1
ATOM 627 C CA . LEU A 1 76 ? 0.992 -9.344 11.296 1.00 95.56 76 LEU A CA 1
ATOM 628 C C . LEU A 1 76 ? 0.424 -7.920 11.278 1.00 95.56 76 LEU A C 1
ATOM 630 O O . LEU A 1 76 ? 0.791 -7.113 12.126 1.00 95.56 76 LEU A O 1
ATOM 634 N N . VAL A 1 77 ? -0.507 -7.614 10.365 1.00 96.50 77 VAL A N 1
ATOM 635 C CA . VAL A 1 77 ? -1.173 -6.298 10.330 1.00 96.50 77 VAL A CA 1
ATOM 636 C C . VAL A 1 77 ? -1.848 -5.998 11.657 1.00 96.50 77 VAL A C 1
ATOM 638 O O . VAL A 1 77 ? -1.633 -4.930 12.222 1.00 96.50 77 VAL A O 1
ATOM 641 N N . LYS A 1 78 ? -2.630 -6.946 12.180 1.00 95.62 78 LYS A N 1
ATOM 642 C CA . LYS A 1 78 ? -3.304 -6.790 13.466 1.00 95.62 78 LYS A CA 1
ATOM 643 C C . LYS A 1 78 ? -2.290 -6.579 14.589 1.00 95.62 78 LYS A C 1
ATOM 645 O O . LYS A 1 78 ? -2.410 -5.616 15.332 1.00 95.62 78 LYS A O 1
ATOM 650 N N . GLN A 1 79 ? -1.260 -7.421 14.669 1.00 93.62 79 GLN A N 1
ATOM 651 C CA . GLN A 1 79 ? -0.214 -7.306 15.684 1.00 93.62 79 GLN A CA 1
ATOM 652 C C . GLN A 1 79 ? 0.452 -5.924 15.679 1.00 93.62 79 GLN A C 1
ATOM 654 O O . GLN A 1 79 ? 0.621 -5.341 16.745 1.00 93.62 79 GLN A O 1
ATOM 659 N N . ILE A 1 80 ? 0.818 -5.400 14.506 1.00 93.56 80 ILE A N 1
ATOM 660 C CA . ILE A 1 80 ? 1.532 -4.124 14.389 1.00 93.56 80 ILE A CA 1
ATOM 661 C C . ILE A 1 80 ? 0.591 -2.934 14.585 1.00 93.56 80 ILE A C 1
ATOM 663 O O . ILE A 1 80 ? 0.892 -2.048 15.377 1.00 93.56 80 ILE A O 1
ATOM 667 N N . PHE A 1 81 ? -0.562 -2.909 13.914 1.00 92.62 81 PHE A N 1
ATOM 668 C CA . PHE A 1 81 ? -1.429 -1.727 13.883 1.00 92.62 81 PHE A CA 1
ATOM 669 C C . PHE A 1 81 ? -2.419 -1.619 15.046 1.00 92.62 81 PHE A C 1
ATOM 671 O O . PHE A 1 81 ? -3.057 -0.579 15.208 1.00 92.62 81 PHE A O 1
ATOM 678 N N . THR A 1 82 ? -2.528 -2.653 15.883 1.00 90.19 82 THR A N 1
ATOM 679 C CA . THR A 1 82 ? -3.284 -2.591 17.143 1.00 90.19 82 THR A CA 1
ATOM 680 C C . THR A 1 82 ? -2.391 -2.699 18.378 1.00 90.19 82 THR A C 1
ATOM 682 O O . THR A 1 82 ? -2.914 -2.862 19.480 1.00 90.19 82 THR A O 1
ATOM 685 N N . THR A 1 83 ? -1.063 -2.651 18.217 1.00 84.50 83 THR A N 1
ATOM 686 C CA . THR A 1 83 ? -0.138 -2.670 19.356 1.00 84.50 83 THR A CA 1
ATOM 687 C C . THR A 1 83 ? -0.281 -1.408 20.199 1.00 84.50 83 THR A C 1
ATOM 689 O O . THR A 1 83 ? -0.492 -0.314 19.678 1.00 84.50 83 THR A O 1
ATOM 692 N N . THR A 1 84 ? -0.116 -1.559 21.509 1.00 82.12 84 THR A N 1
ATOM 693 C CA . THR A 1 84 ? 0.010 -0.442 22.455 1.00 82.12 84 THR A CA 1
ATOM 694 C C . THR A 1 84 ? 1.461 -0.221 22.890 1.00 82.12 84 THR A C 1
ATOM 696 O O . THR A 1 84 ? 1.715 0.612 23.755 1.00 82.12 84 THR A O 1
ATOM 699 N N . SER A 1 85 ? 2.417 -0.980 22.336 1.00 81.62 85 SER A N 1
ATOM 700 C CA . SER A 1 85 ? 3.845 -0.818 22.634 1.00 81.62 85 SER A CA 1
ATOM 701 C C . SER A 1 85 ? 4.361 0.507 22.084 1.00 81.62 85 SER A C 1
ATOM 703 O O . SER A 1 85 ? 4.129 0.808 20.917 1.00 81.62 85 SER A O 1
ATOM 705 N N . SER A 1 86 ? 5.110 1.265 22.886 1.00 73.50 86 SER A N 1
ATOM 706 C CA . SER A 1 86 ? 5.738 2.526 22.467 1.00 73.50 86 SER A CA 1
ATOM 707 C C . SER A 1 86 ? 6.886 2.336 21.468 1.00 73.50 86 SER A C 1
ATOM 709 O O . SER A 1 86 ? 7.235 3.270 20.750 1.00 73.50 86 SER A O 1
ATOM 711 N N . SER A 1 87 ? 7.464 1.134 21.384 1.00 79.75 87 SER A N 1
ATOM 712 C CA . SER A 1 87 ? 8.482 0.790 20.392 1.00 79.75 87 SER A CA 1
ATOM 713 C C . SER A 1 87 ? 7.835 0.260 19.113 1.00 79.75 87 SER A C 1
ATOM 715 O O . SER A 1 87 ? 7.512 -0.922 18.992 1.00 79.75 87 SER A O 1
ATOM 717 N N . ILE A 1 88 ? 7.651 1.147 18.136 1.00 79.69 88 ILE A N 1
ATOM 718 C CA . ILE A 1 88 ? 7.177 0.776 16.802 1.00 79.69 88 ILE A CA 1
ATOM 719 C C . ILE A 1 88 ? 8.357 0.805 15.834 1.00 79.69 88 ILE A C 1
ATOM 721 O O . ILE A 1 88 ? 8.997 1.834 15.634 1.00 79.69 88 ILE A O 1
ATOM 725 N N . ASN A 1 89 ? 8.634 -0.339 15.217 1.00 88.12 89 ASN A N 1
ATOM 726 C CA . ASN A 1 89 ? 9.668 -0.477 14.204 1.00 88.12 89 ASN A CA 1
ATOM 727 C C . ASN A 1 89 ? 9.087 -0.180 12.813 1.00 88.12 89 ASN A C 1
ATOM 729 O O . ASN A 1 89 ? 8.158 -0.856 12.363 1.00 88.12 89 ASN A O 1
ATOM 733 N N . THR A 1 90 ? 9.651 0.801 12.107 1.00 88.56 90 THR A N 1
ATOM 734 C CA . THR A 1 90 ? 9.222 1.185 10.751 1.00 88.56 90 THR A CA 1
ATOM 735 C C . THR A 1 90 ? 9.390 0.054 9.738 1.00 88.56 90 THR A C 1
ATOM 737 O O . THR A 1 90 ? 8.577 -0.068 8.821 1.00 88.56 90 THR A O 1
ATOM 740 N N . VAL A 1 91 ? 10.366 -0.837 9.944 1.00 92.38 91 VAL A N 1
ATOM 741 C CA . VAL A 1 91 ? 10.542 -2.038 9.114 1.00 92.38 91 VAL A CA 1
ATOM 742 C C . VAL A 1 91 ? 9.341 -2.970 9.247 1.00 92.38 91 VAL A C 1
ATOM 744 O O . VAL A 1 91 ? 8.851 -3.507 8.253 1.00 92.38 91 VAL A O 1
ATOM 747 N N . ASP A 1 92 ? 8.824 -3.144 10.463 1.00 92.69 92 ASP A N 1
ATOM 748 C CA . ASP A 1 92 ? 7.670 -4.009 10.703 1.00 92.69 92 ASP A CA 1
ATOM 749 C C . ASP A 1 92 ? 6.367 -3.368 10.207 1.00 92.69 92 ASP A C 1
ATOM 751 O O . ASP A 1 92 ? 5.516 -4.081 9.672 1.00 92.69 92 ASP A O 1
ATOM 755 N N . ILE A 1 93 ? 6.253 -2.032 10.260 1.00 93.25 93 ILE A N 1
ATOM 756 C CA . ILE A 1 93 ? 5.189 -1.292 9.559 1.00 93.25 93 ILE A CA 1
ATOM 757 C C . ILE A 1 93 ? 5.237 -1.600 8.058 1.00 93.25 93 ILE A C 1
ATOM 759 O O . ILE A 1 93 ? 4.233 -2.027 7.493 1.00 93.25 93 ILE A O 1
ATOM 763 N N . GLY A 1 94 ? 6.390 -1.433 7.404 1.00 94.81 94 GLY A N 1
ATOM 764 C CA . GLY A 1 94 ? 6.505 -1.674 5.965 1.00 94.81 94 GLY A CA 1
ATOM 765 C C . GLY A 1 94 ? 6.212 -3.128 5.578 1.00 94.81 94 GLY A C 1
ATOM 766 O O . GLY A 1 94 ? 5.515 -3.378 4.593 1.00 94.81 94 GLY A O 1
ATOM 767 N N . ARG A 1 95 ? 6.639 -4.100 6.399 1.00 94.88 95 ARG A N 1
ATOM 768 C CA . ARG A 1 95 ? 6.293 -5.525 6.220 1.00 94.88 95 ARG A CA 1
ATOM 769 C C . ARG A 1 95 ? 4.790 -5.760 6.322 1.00 94.88 95 ARG A C 1
ATOM 771 O O . AR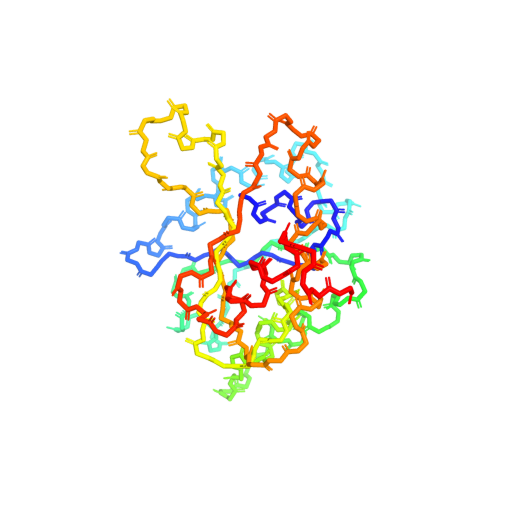G A 1 95 ? 4.229 -6.479 5.489 1.00 94.88 95 ARG A O 1
ATOM 778 N N . ALA A 1 96 ? 4.152 -5.159 7.325 1.00 95.81 96 ALA A N 1
ATOM 779 C CA . ALA A 1 96 ? 2.713 -5.239 7.533 1.00 95.81 96 ALA A CA 1
ATOM 780 C C . ALA A 1 96 ? 1.936 -4.578 6.384 1.00 95.81 96 ALA A C 1
ATOM 782 O O . ALA A 1 96 ? 0.919 -5.121 5.981 1.00 95.81 96 ALA A O 1
ATOM 783 N N . LEU A 1 97 ? 2.445 -3.492 5.792 1.00 95.94 97 LEU A N 1
ATOM 784 C CA . LEU A 1 97 ? 1.883 -2.850 4.592 1.00 95.94 97 LEU A CA 1
ATOM 785 C C . LEU A 1 97 ? 2.130 -3.636 3.294 1.00 95.94 97 LEU A C 1
ATOM 787 O O . LEU A 1 97 ? 1.589 -3.289 2.244 1.00 95.94 97 LEU A O 1
ATOM 791 N N . GLY A 1 98 ? 2.927 -4.705 3.346 1.00 95.56 98 GLY A N 1
ATOM 792 C CA . GLY A 1 98 ? 3.210 -5.566 2.201 1.00 95.56 98 GLY A CA 1
ATOM 793 C C . GLY A 1 98 ? 4.394 -5.130 1.337 1.00 95.56 98 GLY A C 1
ATOM 794 O O . GLY A 1 98 ? 4.608 -5.746 0.297 1.00 95.56 98 GLY A O 1
ATOM 795 N N . TYR A 1 99 ? 5.175 -4.128 1.750 1.00 95.00 99 TYR A N 1
ATOM 796 C CA . TYR A 1 99 ? 6.296 -3.626 0.953 1.00 95.00 99 TYR A CA 1
ATOM 797 C C . TYR A 1 99 ? 7.477 -4.609 0.913 1.00 95.00 99 TYR A C 1
ATOM 799 O O . TYR A 1 99 ? 7.787 -5.250 1.928 1.00 95.00 99 TYR A O 1
ATOM 807 N N . PRO A 1 100 ? 8.154 -4.750 -0.242 1.00 92.69 100 PRO A N 1
ATOM 808 C CA . PRO A 1 100 ? 9.360 -5.553 -0.354 1.00 92.69 100 PRO A CA 1
ATOM 809 C C . PRO A 1 100 ? 10.544 -4.817 0.278 1.00 92.69 100 PRO A C 1
ATOM 811 O O . PRO A 1 100 ? 10.693 -3.613 0.116 1.00 92.69 100 PRO A O 1
ATOM 814 N N . LEU A 1 101 ? 11.398 -5.566 0.982 1.00 88.62 101 LEU A N 1
ATOM 815 C CA . LEU A 1 101 ? 12.642 -5.069 1.589 1.00 88.62 101 LEU A CA 1
ATOM 816 C C . LEU A 1 101 ? 12.489 -3.728 2.338 1.00 88.62 101 LEU A C 1
ATOM 818 O O . LEU A 1 101 ? 13.253 -2.804 2.065 1.00 88.62 101 LEU A O 1
ATOM 822 N N . PRO A 1 102 ? 11.544 -3.598 3.290 1.00 89.38 102 PRO A N 1
ATOM 823 C CA . PRO A 1 102 ? 11.194 -2.319 3.914 1.00 89.38 102 PRO A CA 1
ATOM 824 C C . PRO A 1 102 ? 12.219 -1.885 4.976 1.00 89.38 102 PRO A C 1
ATOM 826 O O . PRO A 1 102 ? 11.870 -1.501 6.086 1.00 89.38 102 PRO A O 1
ATOM 829 N N . TYR A 1 103 ? 13.504 -2.037 4.681 1.00 87.12 103 TYR A N 1
ATOM 830 C CA . TYR A 1 103 ? 14.623 -1.672 5.530 1.00 87.12 103 TYR A CA 1
ATOM 831 C C . TYR A 1 103 ? 15.571 -0.828 4.688 1.00 87.12 103 TYR A C 1
ATOM 833 O O . TYR A 1 103 ? 16.182 -1.349 3.778 1.00 87.12 103 TYR A O 1
ATOM 841 N N . GLY A 1 104 ? 15.721 0.467 4.940 1.00 88.62 104 GLY A N 1
ATOM 842 C CA . GLY A 1 104 ? 16.643 1.277 4.144 1.00 88.62 104 GLY A CA 1
ATOM 843 C C . GLY A 1 104 ? 16.198 2.716 3.985 1.00 88.62 104 GLY A C 1
ATOM 844 O O . GLY A 1 104 ? 15.376 3.210 4.754 1.00 88.62 104 GLY A O 1
ATOM 845 N N . LYS A 1 105 ? 16.807 3.389 3.008 1.00 91.38 105 LYS A N 1
ATOM 846 C CA . LYS A 1 105 ? 16.687 4.838 2.804 1.00 91.38 105 LYS A CA 1
ATOM 847 C C . LYS A 1 105 ? 16.367 5.243 1.367 1.00 91.38 105 LYS A C 1
ATOM 849 O O . LYS A 1 105 ? 16.290 6.434 1.107 1.00 91.38 105 LYS A O 1
ATOM 854 N N . TYR A 1 106 ? 16.274 4.287 0.447 1.00 94.62 106 TYR A N 1
ATOM 855 C CA . TYR A 1 106 ? 16.012 4.580 -0.958 1.00 94.62 106 TYR A CA 1
ATOM 856 C C . TYR A 1 106 ? 14.512 4.555 -1.192 1.00 94.62 106 TYR A C 1
ATOM 858 O O . TYR A 1 106 ? 13.863 3.595 -0.786 1.00 94.62 106 TYR A O 1
ATOM 866 N N . THR A 1 107 ? 13.963 5.580 -1.827 1.00 94.62 107 THR A N 1
ATOM 867 C CA . THR A 1 107 ? 12.536 5.621 -2.150 1.00 94.62 107 THR A CA 1
ATOM 868 C C . THR A 1 107 ? 12.306 5.017 -3.525 1.00 94.62 107 THR A C 1
ATOM 870 O O . THR A 1 107 ? 13.069 5.256 -4.460 1.00 94.62 107 THR A O 1
ATOM 873 N N . ILE A 1 108 ? 11.250 4.221 -3.652 1.00 95.00 108 ILE A N 1
ATOM 874 C CA . ILE A 1 108 ? 10.751 3.750 -4.941 1.00 95.00 108 ILE A CA 1
ATOM 875 C C . ILE A 1 108 ? 9.300 4.178 -5.065 1.00 95.00 108 ILE A C 1
ATOM 877 O O . ILE A 1 108 ? 8.506 4.004 -4.135 1.00 95.00 108 ILE A O 1
ATOM 881 N N . GLN A 1 109 ? 8.957 4.703 -6.239 1.00 96.12 109 GLN A N 1
ATOM 882 C CA . GLN A 1 109 ? 7.597 5.111 -6.557 1.00 96.12 109 GLN A CA 1
ATOM 883 C C . GLN A 1 109 ? 7.066 4.338 -7.759 1.00 96.12 109 GLN A C 1
ATOM 885 O O . GLN A 1 109 ? 7.776 4.074 -8.731 1.00 96.12 109 GLN A O 1
ATOM 890 N N . TYR A 1 110 ? 5.790 3.970 -7.694 1.00 96.38 110 TYR A N 1
ATOM 891 C CA . TYR A 1 110 ? 5.040 3.463 -8.839 1.00 96.38 110 TYR A CA 1
ATOM 892 C C . TYR A 1 110 ? 4.137 4.581 -9.331 1.00 96.38 110 TYR A C 1
ATOM 894 O O . TYR A 1 110 ? 3.293 5.049 -8.572 1.00 96.38 110 TYR A O 1
ATOM 902 N N . MET A 1 111 ? 4.303 5.001 -10.578 1.00 96.62 111 MET A N 1
ATOM 903 C CA . MET A 1 111 ? 3.654 6.189 -11.129 1.00 96.62 111 MET A CA 1
ATOM 904 C C . MET A 1 111 ? 2.527 5.790 -12.072 1.00 96.62 111 MET A C 1
ATOM 906 O O . MET A 1 111 ? 2.717 4.927 -12.927 1.00 96.62 111 MET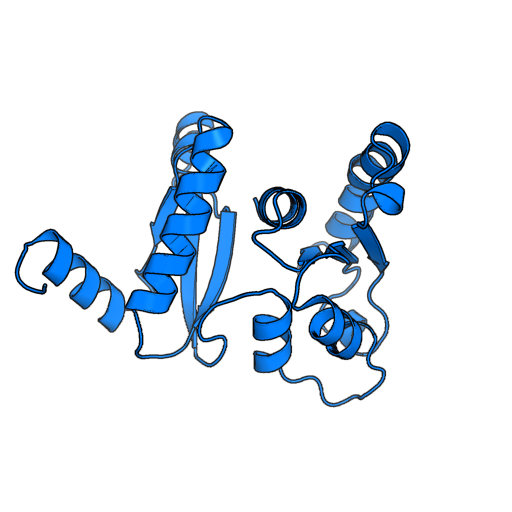 A O 1
ATOM 910 N N . ASP A 1 112 ? 1.361 6.417 -11.933 1.00 96.56 112 ASP A N 1
ATOM 911 C CA . ASP A 1 112 ? 0.248 6.272 -12.870 1.00 96.56 112 ASP A CA 1
ATOM 912 C C . ASP A 1 112 ? 0.491 7.138 -14.112 1.00 96.56 112 ASP A C 1
ATOM 914 O O . ASP A 1 112 ? 0.129 8.312 -14.162 1.00 96.56 112 ASP A O 1
ATOM 918 N N . ASP A 1 113 ? 1.132 6.546 -15.120 1.00 94.94 113 ASP A N 1
ATOM 919 C CA . ASP A 1 113 ? 1.461 7.213 -16.384 1.00 94.94 113 ASP A CA 1
ATOM 920 C C . ASP A 1 113 ? 0.201 7.626 -17.163 1.00 94.94 113 ASP A C 1
ATOM 922 O O . ASP A 1 113 ? 0.196 8.644 -17.859 1.00 94.94 113 ASP A O 1
ATOM 926 N N . THR A 1 114 ? -0.892 6.869 -17.021 1.00 95.50 114 THR A N 1
ATOM 927 C CA . THR A 1 114 ? -2.177 7.221 -17.634 1.00 95.50 114 THR A CA 1
ATOM 928 C C . THR A 1 114 ? -2.728 8.500 -17.007 1.00 95.50 114 THR A C 1
ATOM 930 O O . THR A 1 114 ? -3.025 9.452 -17.728 1.00 95.50 114 THR A O 1
ATOM 933 N N . GLU A 1 115 ? -2.798 8.566 -15.675 1.00 95.25 115 GLU A N 1
ATOM 934 C CA . GLU A 1 115 ? -3.322 9.744 -14.975 1.00 95.25 115 GLU A CA 1
ATOM 935 C C . GLU A 1 115 ? -2.414 10.973 -15.131 1.00 95.25 115 GLU A C 1
ATOM 937 O O . GLU A 1 115 ? -2.918 12.089 -15.284 1.00 95.25 115 GLU A O 1
ATOM 942 N N . SER A 1 116 ? -1.088 10.786 -15.166 1.00 94.25 116 SER A N 1
ATOM 943 C CA . SER A 1 116 ? -0.142 11.864 -15.482 1.00 94.25 116 SER A CA 1
ATOM 944 C C . SER A 1 116 ? -0.484 12.545 -16.812 1.00 94.25 116 SER A C 1
ATOM 946 O O . SER A 1 116 ? -0.570 13.773 -16.880 1.00 94.25 116 SER A O 1
ATOM 948 N N . LYS A 1 117 ? -0.753 11.755 -17.862 1.00 94.38 117 LYS A N 1
ATOM 949 C CA . LYS A 1 117 ? -1.128 12.262 -19.194 1.00 94.38 117 LYS A CA 1
ATOM 950 C C . LYS A 1 117 ? -2.498 12.931 -19.197 1.00 94.38 117 LYS A C 1
ATOM 952 O O . LYS A 1 117 ? -2.631 14.022 -19.742 1.00 94.38 117 LYS A O 1
ATOM 957 N N . GLU A 1 118 ? -3.498 12.313 -18.569 1.00 95.88 118 GLU A N 1
ATOM 958 C CA . GLU A 1 118 ? -4.862 12.858 -18.477 1.00 95.88 118 GLU A CA 1
ATOM 959 C C . GLU A 1 118 ? -4.896 14.224 -17.781 1.00 95.88 118 GLU A C 1
ATOM 961 O O . GLU A 1 118 ? -5.633 15.120 -18.192 1.00 95.88 118 GLU A O 1
ATOM 966 N N . ARG A 1 119 ? -4.079 14.397 -16.737 1.00 94.31 119 ARG A N 1
ATOM 967 C CA . ARG A 1 119 ? -4.005 15.641 -15.959 1.00 94.31 119 ARG A CA 1
ATOM 968 C C . ARG A 1 119 ? -2.984 16.643 -16.484 1.00 94.31 119 ARG A C 1
ATOM 970 O O . ARG A 1 119 ? -2.881 17.727 -15.914 1.00 94.31 119 ARG A O 1
ATOM 977 N N . ASN A 1 120 ? -2.226 16.293 -17.523 1.00 94.44 120 ASN A N 1
ATOM 978 C CA . ASN A 1 120 ? -1.085 17.073 -17.998 1.00 94.44 120 ASN A CA 1
ATOM 979 C C . ASN A 1 120 ? -0.115 17.450 -16.855 1.00 94.44 120 ASN A C 1
ATOM 981 O O . ASN A 1 120 ? 0.283 18.605 -16.702 1.00 94.44 120 ASN A O 1
ATOM 985 N N . THR A 1 121 ? 0.227 16.469 -16.019 1.00 93.56 121 THR A N 1
ATOM 986 C CA . THR A 1 121 ? 1.205 16.604 -14.932 1.00 93.56 121 THR A CA 1
ATOM 987 C C . THR A 1 121 ? 2.384 15.670 -15.175 1.00 93.56 121 THR A C 1
ATOM 989 O O . THR A 1 121 ? 2.252 14.660 -15.863 1.00 93.56 121 THR A O 1
ATOM 992 N N . CYS A 1 122 ? 3.546 15.994 -14.606 1.00 87.75 122 CYS A N 1
ATOM 993 C CA . CYS A 1 122 ? 4.725 15.137 -14.722 1.00 87.75 122 CYS A CA 1
ATOM 994 C C . CYS A 1 122 ? 4.455 13.735 -14.167 1.00 87.75 122 CYS A C 1
ATOM 996 O O . CYS A 1 122 ? 4.837 12.730 -14.767 1.00 87.75 122 CYS A O 1
ATOM 998 N N . CYS A 1 123 ? 3.847 13.675 -12.986 1.00 88.88 123 CYS A N 1
ATOM 999 C CA . CYS A 1 123 ? 3.984 12.505 -12.152 1.00 88.88 123 CYS A CA 1
ATOM 1000 C C . CYS A 1 123 ? 2.816 12.400 -11.154 1.00 88.88 123 CYS A C 1
ATOM 1002 O O . CYS A 1 123 ? 2.532 13.345 -10.418 1.00 88.88 123 CYS A O 1
ATOM 1004 N N . VAL A 1 124 ? 2.140 11.246 -11.133 1.00 93.56 124 VAL A N 1
ATOM 1005 C CA . VAL A 1 124 ? 1.081 10.910 -10.167 1.00 93.56 124 VAL A CA 1
ATOM 1006 C C . VAL A 1 124 ? 1.468 9.615 -9.445 1.00 93.56 124 VAL A C 1
ATOM 1008 O O . VAL A 1 124 ? 1.317 8.534 -10.020 1.00 93.56 124 VAL A O 1
ATOM 1011 N N . PRO A 1 125 ? 1.993 9.685 -8.207 1.00 92.81 125 PRO A N 1
ATOM 1012 C CA . PRO A 1 125 ? 2.396 8.492 -7.473 1.00 92.81 125 PRO A CA 1
ATOM 1013 C C . PRO A 1 125 ? 1.176 7.665 -7.044 1.00 92.81 125 PRO A C 1
ATOM 1015 O O . PRO A 1 125 ? 0.219 8.164 -6.451 1.00 92.81 125 PRO A O 1
ATOM 1018 N N . MET A 1 126 ? 1.222 6.369 -7.344 1.00 93.00 126 MET A N 1
ATOM 1019 C CA . MET A 1 126 ? 0.228 5.361 -6.967 1.00 93.00 126 MET A CA 1
ATOM 1020 C C . MET A 1 126 ? 0.630 4.646 -5.670 1.00 93.00 126 MET A C 1
ATOM 1022 O O . MET A 1 126 ? -0.232 4.401 -4.819 1.00 93.00 126 MET A O 1
ATOM 1026 N N . VAL A 1 127 ? 1.923 4.330 -5.536 1.00 93.62 127 VAL A N 1
ATOM 1027 C CA . VAL A 1 127 ? 2.575 3.784 -4.334 1.00 93.62 127 VAL A CA 1
ATOM 1028 C C . VAL A 1 127 ? 3.920 4.472 -4.161 1.00 93.62 127 VAL A C 1
ATOM 1030 O O . VAL A 1 127 ? 4.634 4.662 -5.142 1.00 93.62 127 VAL A O 1
ATOM 1033 N N . GLU A 1 128 ? 4.282 4.758 -2.918 1.00 93.62 128 GLU A N 1
ATOM 1034 C CA . GLU A 1 128 ? 5.614 5.197 -2.516 1.00 93.62 128 GLU A CA 1
ATOM 1035 C C . GLU A 1 128 ? 6.037 4.419 -1.268 1.00 93.62 128 GLU A C 1
ATOM 1037 O O . GLU A 1 128 ? 5.238 4.232 -0.346 1.00 93.62 128 GLU A O 1
ATOM 1042 N N . TYR A 1 129 ? 7.276 3.931 -1.242 1.00 93.56 129 TYR A N 1
ATOM 1043 C CA . TYR A 1 129 ? 7.832 3.255 -0.073 1.00 93.56 129 TYR A CA 1
ATOM 1044 C C . TYR A 1 129 ? 9.360 3.264 -0.082 1.00 93.56 129 TYR A C 1
ATOM 1046 O O . TYR A 1 129 ? 9.995 3.381 -1.132 1.00 93.56 129 TYR A O 1
ATOM 1054 N N . THR A 1 130 ? 9.950 3.113 1.104 1.00 93.88 130 THR A N 1
ATOM 1055 C CA . THR A 1 130 ? 11.400 3.005 1.262 1.00 93.88 130 THR A CA 1
ATOM 1056 C C . THR A 1 130 ? 11.862 1.555 1.205 1.00 93.88 130 THR A C 1
ATOM 1058 O O . THR A 1 130 ? 11.208 0.647 1.730 1.00 93.88 130 THR A O 1
ATOM 1061 N N . VAL A 1 131 ? 13.018 1.342 0.583 1.00 94.19 131 VAL A N 1
ATOM 1062 C CA . VAL A 1 131 ? 13.646 0.036 0.406 1.00 94.19 131 VAL A CA 1
ATOM 1063 C C . VAL A 1 131 ? 15.129 0.050 0.746 1.00 94.19 131 VAL A C 1
ATOM 1065 O O . VAL A 1 131 ? 15.79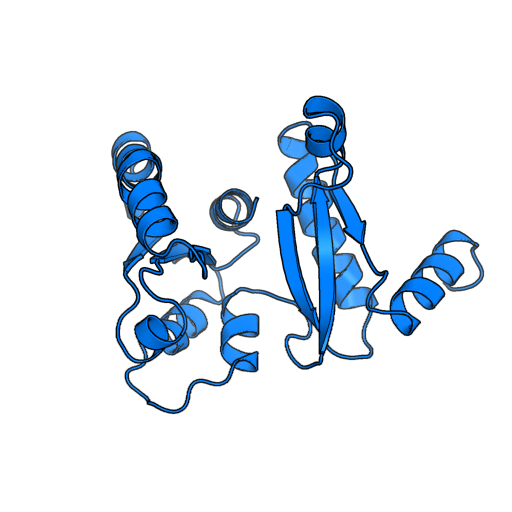3 1.095 0.806 1.00 94.19 131 VAL A O 1
ATOM 1068 N N . GLY A 1 132 ? 15.641 -1.153 0.972 1.00 92.88 132 GLY A N 1
ATOM 1069 C CA . GLY A 1 132 ? 17.060 -1.433 1.137 1.00 92.88 132 GLY A CA 1
ATOM 1070 C C . GLY A 1 132 ? 17.762 -1.806 -0.150 1.00 92.88 132 GLY A C 1
ATOM 1071 O O . GLY A 1 132 ? 17.149 -1.956 -1.200 1.00 92.88 132 GLY A O 1
ATOM 1072 N N . GLU A 1 133 ? 19.068 -2.015 -0.020 1.00 92.38 133 GLU A N 1
ATOM 1073 C CA . GLU A 1 133 ? 19.891 -2.550 -1.099 1.00 92.38 133 GLU A CA 1
ATOM 1074 C C . GLU A 1 133 ? 19.708 -4.061 -1.287 1.00 92.38 133 GLU A C 1
ATOM 1076 O O . GLU A 1 133 ? 19.460 -4.816 -0.337 1.00 92.38 133 GLU A O 1
ATOM 1081 N N . GLY A 1 134 ? 19.941 -4.490 -2.529 1.00 87.44 134 GLY A N 1
ATOM 1082 C CA . GLY A 1 134 ? 19.932 -5.888 -2.952 1.00 87.44 134 GLY A CA 1
ATOM 1083 C C . GLY A 1 134 ? 18.548 -6.469 -3.252 1.00 87.44 134 GLY A C 1
ATOM 1084 O O . GLY A 1 134 ? 17.515 -5.850 -3.036 1.00 87.44 134 GLY A O 1
ATOM 1085 N N . ASN A 1 135 ? 18.540 -7.695 -3.792 1.00 87.31 135 ASN A N 1
ATOM 1086 C CA . ASN A 1 135 ? 17.333 -8.453 -4.155 1.00 87.31 135 ASN A CA 1
ATOM 1087 C C . ASN A 1 135 ? 16.319 -7.641 -5.000 1.00 87.31 135 ASN A C 1
ATOM 1089 O O . ASN A 1 135 ? 15.104 -7.695 -4.784 1.00 87.31 135 ASN A O 1
ATOM 1093 N N . PHE A 1 136 ? 16.839 -6.908 -5.991 1.00 92.94 136 PHE A N 1
ATOM 1094 C CA . PHE A 1 136 ? 16.063 -6.070 -6.912 1.00 92.94 136 PHE A CA 1
ATOM 1095 C C . PHE A 1 136 ? 14.978 -6.851 -7.664 1.00 92.94 136 PHE A C 1
ATOM 1097 O O . PHE A 1 136 ? 13.909 -6.305 -7.927 1.00 92.94 136 PHE A O 1
ATOM 1104 N N . ASP A 1 137 ? 15.183 -8.151 -7.900 1.00 92.75 137 ASP A N 1
ATOM 1105 C CA . ASP A 1 137 ? 14.161 -9.049 -8.450 1.00 92.75 137 ASP A CA 1
ATOM 1106 C C . ASP A 1 137 ? 12.874 -9.062 -7.623 1.00 92.75 137 ASP A C 1
ATOM 1108 O O . ASP A 1 137 ? 11.777 -9.161 -8.165 1.00 92.75 137 ASP A O 1
ATOM 1112 N N . THR A 1 138 ? 12.975 -8.972 -6.295 1.00 94.12 138 THR A N 1
ATOM 1113 C CA . THR A 1 138 ? 11.791 -8.940 -5.427 1.00 94.12 138 THR A CA 1
ATOM 1114 C C . THR A 1 138 ? 11.025 -7.632 -5.577 1.00 94.12 138 THR A C 1
ATOM 1116 O O . THR A 1 138 ? 9.796 -7.654 -5.610 1.00 94.12 138 THR A O 1
ATOM 1119 N N . ILE A 1 139 ? 11.733 -6.512 -5.722 1.00 94.50 139 ILE A N 1
ATOM 1120 C CA . ILE A 1 139 ? 11.124 -5.202 -5.965 1.00 94.50 139 ILE A CA 1
ATOM 1121 C C . ILE A 1 139 ? 10.461 -5.177 -7.348 1.00 94.50 139 ILE A C 1
ATOM 1123 O O . ILE A 1 139 ? 9.324 -4.723 -7.474 1.00 94.50 139 ILE A O 1
ATOM 1127 N N . LEU A 1 140 ? 11.130 -5.715 -8.373 1.00 94.62 140 LEU A N 1
ATOM 1128 C CA . LEU A 1 140 ? 10.588 -5.778 -9.730 1.00 94.62 140 LEU A CA 1
ATOM 1129 C C . LEU A 1 140 ? 9.369 -6.707 -9.814 1.00 94.62 140 LEU A C 1
ATOM 1131 O O . LEU A 1 140 ? 8.349 -6.318 -10.370 1.00 94.62 140 LEU A O 1
ATOM 1135 N N . ARG A 1 141 ? 9.407 -7.885 -9.174 1.00 95.69 141 ARG A N 1
ATOM 1136 C CA . ARG A 1 141 ? 8.228 -8.765 -9.065 1.00 95.69 141 ARG A CA 1
ATOM 1137 C C . ARG A 1 141 ? 7.058 -8.079 -8.367 1.00 95.69 141 ARG A C 1
ATOM 1139 O O . ARG A 1 141 ? 5.917 -8.255 -8.790 1.00 95.69 141 ARG A O 1
ATOM 1146 N N . HIS A 1 142 ? 7.330 -7.323 -7.304 1.00 95.94 142 HIS A N 1
ATOM 1147 C CA . HIS A 1 142 ? 6.304 -6.538 -6.625 1.00 95.94 142 HIS A CA 1
ATOM 1148 C C . HIS A 1 142 ? 5.722 -5.482 -7.579 1.00 95.94 142 HIS A C 1
ATOM 1150 O O . HIS A 1 142 ? 4.505 -5.406 -7.716 1.00 95.94 142 HIS A O 1
ATOM 1156 N N . PHE A 1 143 ? 6.555 -4.751 -8.327 1.00 96.56 143 PHE A N 1
ATOM 1157 C CA . PHE A 1 143 ? 6.086 -3.810 -9.352 1.00 96.56 143 PHE A CA 1
ATOM 1158 C C . PHE A 1 143 ? 5.220 -4.492 -10.419 1.00 96.56 143 PHE A C 1
ATOM 1160 O O . PHE A 1 143 ? 4.113 -4.031 -10.687 1.00 96.56 143 PHE A O 1
ATOM 1167 N N . ASP A 1 144 ? 5.660 -5.623 -10.971 1.00 97.00 144 ASP A N 1
ATOM 1168 C CA . ASP A 1 144 ? 4.932 -6.351 -12.015 1.00 97.00 144 ASP A CA 1
ATOM 1169 C C . ASP A 1 144 ? 3.536 -6.790 -11.559 1.00 97.00 144 ASP A C 1
ATOM 1171 O O . ASP A 1 144 ? 2.584 -6.779 -12.343 1.00 97.00 144 ASP A O 1
ATOM 1175 N N . GLN A 1 145 ? 3.389 -7.181 -10.289 1.00 96.75 145 GLN A N 1
ATOM 1176 C CA . GLN A 1 145 ? 2.085 -7.514 -9.717 1.00 96.75 145 GLN A CA 1
ATOM 1177 C C . GLN A 1 145 ? 1.157 -6.293 -9.681 1.00 96.75 145 GLN A C 1
ATOM 1179 O O . GLN A 1 145 ? -0.014 -6.413 -10.050 1.00 96.75 145 GLN A O 1
ATOM 1184 N N . TYR A 1 146 ? 1.674 -5.120 -9.297 1.00 96.75 146 TYR A N 1
ATOM 1185 C CA . TYR A 1 146 ? 0.907 -3.871 -9.316 1.00 96.75 146 TYR A CA 1
ATOM 1186 C C . TYR A 1 146 ? 0.571 -3.443 -10.740 1.00 96.75 146 TYR A C 1
ATOM 1188 O O . TYR A 1 146 ? -0.580 -3.110 -11.003 1.00 96.75 146 TYR A O 1
ATOM 1196 N N . ALA A 1 147 ? 1.526 -3.501 -11.668 1.00 96.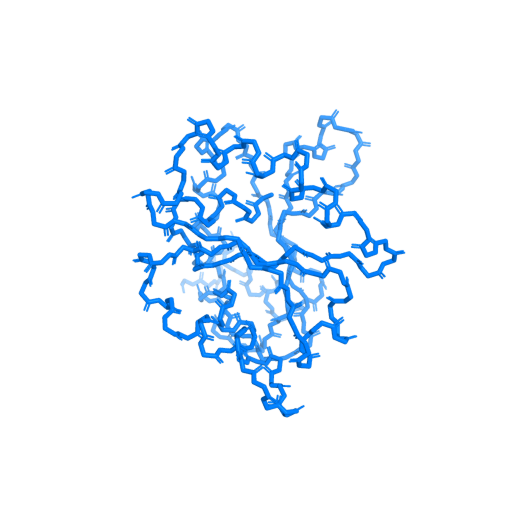94 147 ALA A N 1
ATOM 1197 C CA . ALA A 1 147 ? 1.316 -3.129 -13.063 1.00 96.94 147 ALA A CA 1
ATOM 1198 C C . ALA A 1 147 ? 0.233 -4.001 -13.718 1.00 96.94 147 ALA A C 1
ATOM 1200 O O . ALA A 1 147 ? -0.716 -3.474 -14.298 1.00 96.94 147 ALA A O 1
ATOM 1201 N N . LYS A 1 148 ? 0.298 -5.330 -13.542 1.00 96.38 148 LYS A N 1
ATOM 1202 C CA . LYS A 1 148 ? -0.740 -6.263 -14.023 1.00 96.38 148 LYS A CA 1
ATOM 1203 C C . LYS A 1 148 ? -2.104 -5.982 -13.405 1.00 96.38 148 LYS A C 1
ATOM 1205 O O . LYS A 1 148 ? -3.125 -6.134 -14.069 1.00 96.38 148 LYS A O 1
ATOM 1210 N N . LEU A 1 149 ? -2.135 -5.615 -12.126 1.00 95.19 149 LEU A N 1
ATOM 1211 C CA . LEU A 1 149 ? -3.374 -5.268 -11.447 1.00 95.19 149 LEU A CA 1
ATOM 1212 C C . LEU A 1 149 ? -3.956 -3.951 -11.986 1.00 95.19 149 LEU A C 1
ATOM 1214 O O . LEU A 1 149 ? -5.150 -3.890 -12.267 1.00 95.19 149 LEU A O 1
ATOM 1218 N N . TRP A 1 150 ? -3.126 -2.927 -12.178 1.00 95.25 150 TRP A N 1
ATOM 1219 C CA . TRP A 1 150 ? -3.533 -1.611 -12.679 1.00 95.25 150 TRP A CA 1
ATOM 1220 C C . TRP A 1 150 ? -4.028 -1.662 -14.130 1.00 95.25 150 TRP A C 1
ATOM 1222 O O . TRP A 1 150 ? -5.015 -1.019 -14.481 1.00 95.25 150 TRP A O 1
ATOM 1232 N N . GLN A 1 151 ? -3.446 -2.542 -14.947 1.00 95.94 151 GLN A N 1
ATOM 1233 C CA . GLN A 1 151 ? -3.927 -2.806 -16.305 1.00 95.94 151 GLN A CA 1
ATOM 1234 C C . GLN A 1 151 ? -5.375 -3.312 -16.346 1.00 95.94 151 GLN A C 1
ATOM 1236 O O . GLN A 1 151 ? -6.083 -3.038 -17.313 1.00 95.94 151 GLN A O 1
ATOM 1241 N N . LYS A 1 152 ? -5.867 -3.990 -15.295 1.00 94.12 152 LYS A N 1
ATOM 1242 C CA . LYS A 1 152 ? -7.265 -4.463 -15.241 1.00 94.12 152 LYS A CA 1
ATOM 1243 C C . LYS A 1 152 ? -8.291 -3.331 -15.236 1.00 94.12 152 LYS A C 1
ATOM 1245 O O . LYS A 1 152 ? -9.443 -3.576 -15.574 1.00 94.12 152 LYS A O 1
ATOM 1250 N N . ILE A 1 153 ? -7.885 -2.119 -14.857 1.00 92.88 153 ILE A N 1
ATOM 1251 C CA . ILE A 1 153 ? -8.726 -0.915 -14.909 1.00 92.88 153 ILE A CA 1
ATOM 1252 C C . ILE A 1 153 ? -8.339 0.009 -16.070 1.00 92.88 153 ILE A C 1
ATOM 1254 O O . ILE A 1 153 ? -8.688 1.184 -16.062 1.00 92.88 153 ILE A O 1
ATOM 1258 N N . GLY A 1 154 ? -7.614 -0.514 -17.065 1.00 95.06 154 GLY A N 1
ATOM 1259 C CA . GLY A 1 154 ? -7.223 0.233 -18.261 1.00 95.06 154 GLY A CA 1
ATOM 1260 C C . GLY A 1 154 ? -6.121 1.265 -18.023 1.00 95.06 154 GLY A C 1
ATOM 1261 O O . GLY A 1 154 ? -6.007 2.210 -18.799 1.00 95.06 154 GLY A O 1
ATOM 1262 N N . ARG A 1 155 ? -5.321 1.109 -16.961 1.00 95.62 155 ARG A N 1
ATOM 1263 C CA . ARG A 1 155 ? -4.271 2.064 -16.587 1.00 95.62 155 ARG A CA 1
ATOM 1264 C C . ARG A 1 155 ? -2.877 1.451 -16.629 1.00 95.62 155 ARG A C 1
ATOM 1266 O O . ARG A 1 155 ? -2.707 0.252 -16.415 1.00 95.62 155 ARG A O 1
ATOM 1273 N N . ASN A 1 156 ? -1.871 2.291 -16.858 1.00 96.25 156 ASN A N 1
ATOM 1274 C CA . ASN A 1 156 ? -0.470 1.882 -16.933 1.00 96.25 156 ASN A CA 1
ATOM 1275 C C . ASN A 1 156 ? 0.336 2.434 -15.761 1.00 96.25 156 ASN A C 1
ATOM 1277 O O . ASN A 1 156 ? 0.208 3.605 -15.411 1.00 96.25 156 ASN A O 1
ATOM 1281 N N . LEU A 1 157 ? 1.190 1.583 -15.186 1.00 96.44 157 LEU A N 1
ATOM 1282 C CA . LEU A 1 157 ? 2.179 1.998 -14.197 1.00 96.44 157 LEU A CA 1
ATOM 1283 C C . LEU A 1 157 ? 3.580 2.022 -14.797 1.00 96.44 157 LEU A C 1
ATOM 1285 O O . LEU A 1 157 ? 3.949 1.138 -15.573 1.00 96.44 157 LEU A O 1
ATOM 1289 N N . THR A 1 158 ? 4.375 2.989 -14.362 1.00 95.81 158 THR A N 1
ATOM 1290 C CA . THR A 1 158 ? 5.833 2.999 -14.503 1.00 95.81 158 THR A CA 1
ATOM 1291 C C . THR A 1 158 ? 6.480 2.958 -13.121 1.00 95.81 158 THR A C 1
ATOM 1293 O O . THR A 1 158 ? 5.819 3.178 -12.106 1.00 95.81 158 THR A O 1
ATOM 1296 N N . ILE A 1 159 ? 7.762 2.609 -13.068 1.00 95.75 159 ILE A N 1
ATOM 1297 C CA . ILE A 1 159 ? 8.552 2.604 -11.836 1.00 95.75 159 ILE A CA 1
ATOM 1298 C C . ILE A 1 159 ? 9.569 3.741 -11.901 1.00 95.75 159 ILE A C 1
ATOM 1300 O O . ILE A 1 159 ? 10.283 3.863 -12.897 1.00 95.75 159 ILE A O 1
ATOM 1304 N N . ASP A 1 160 ? 9.616 4.561 -10.855 1.00 95.69 160 ASP A N 1
ATOM 1305 C CA . ASP A 1 160 ? 10.656 5.563 -10.647 1.00 95.69 160 ASP A CA 1
ATOM 1306 C C . ASP A 1 160 ? 11.721 4.992 -9.703 1.00 95.69 160 ASP A C 1
ATOM 1308 O O . ASP A 1 160 ? 11.424 4.554 -8.586 1.00 95.69 160 ASP A O 1
ATOM 1312 N N . LEU A 1 161 ? 12.958 4.962 -10.200 1.00 95.50 161 LEU A N 1
ATOM 1313 C CA . LEU A 1 161 ? 14.150 4.454 -9.523 1.00 95.50 161 LEU A CA 1
ATOM 1314 C C . LEU A 1 161 ? 15.212 5.548 -9.337 1.00 95.50 161 LEU A C 1
ATOM 1316 O O . LEU A 1 161 ? 16.353 5.234 -9.000 1.00 95.50 161 LEU A O 1
ATOM 1320 N N . SER A 1 162 ? 14.867 6.820 -9.560 1.00 93.94 162 SER A N 1
ATOM 1321 C CA . SER A 1 162 ? 15.804 7.952 -9.512 1.00 93.94 162 SER A CA 1
ATOM 1322 C C . SER A 1 162 ? 16.512 8.087 -8.161 1.00 93.94 162 SER A C 1
ATOM 1324 O O . SER A 1 162 ? 17.700 8.411 -8.112 1.00 93.94 162 SER A O 1
ATOM 1326 N N . GLU A 1 163 ? 15.827 7.752 -7.066 1.00 94.44 163 GLU A N 1
ATOM 1327 C CA . GLU A 1 163 ? 16.415 7.721 -5.725 1.00 94.44 163 GLU A CA 1
ATOM 1328 C C . GLU A 1 163 ? 17.185 6.430 -5.417 1.00 94.44 163 GLU A C 1
ATOM 1330 O O . GLU A 1 163 ? 17.804 6.343 -4.363 1.00 94.44 163 GLU A O 1
ATOM 1335 N N . HIS A 1 164 ? 17.226 5.443 -6.319 1.00 95.25 164 HIS A N 1
ATOM 1336 C CA . HIS A 1 164 ? 17.916 4.166 -6.118 1.00 95.25 164 HIS A CA 1
ATOM 1337 C C . HIS A 1 164 ? 18.923 3.840 -7.248 1.00 95.25 164 HIS A C 1
ATOM 1339 O O . HIS A 1 164 ? 18.720 2.893 -8.016 1.00 95.25 164 HIS A O 1
ATOM 1345 N N . PRO A 1 165 ? 20.091 4.516 -7.308 1.00 94.88 165 PRO A N 1
ATOM 1346 C CA . PRO A 1 165 ? 21.025 4.429 -8.441 1.00 94.88 165 PRO A CA 1
ATOM 1347 C C . PRO A 1 165 ? 21.500 3.011 -8.787 1.00 94.88 165 PRO A C 1
ATOM 1349 O O . PRO A 1 165 ? 21.652 2.663 -9.957 1.00 94.88 165 PRO A O 1
ATOM 1352 N N . SER A 1 166 ? 21.734 2.170 -7.772 1.00 94.50 166 SER A N 1
ATOM 1353 C CA . SER A 1 166 ? 22.175 0.781 -7.969 1.00 94.50 166 SER A CA 1
ATOM 1354 C C . SER A 1 166 ? 21.118 -0.068 -8.678 1.00 94.50 166 SER A C 1
ATOM 1356 O O . SER A 1 166 ? 21.456 -0.891 -9.532 1.00 94.50 166 SER A O 1
ATOM 1358 N N . MET A 1 167 ? 19.843 0.140 -8.332 1.00 94.56 167 MET A N 1
ATOM 1359 C CA . MET A 1 167 ? 18.723 -0.578 -8.927 1.00 94.56 167 MET A CA 1
ATOM 1360 C C . MET A 1 167 ? 18.399 -0.017 -10.309 1.00 94.56 167 MET A C 1
ATOM 1362 O O . MET A 1 167 ? 18.173 -0.807 -11.220 1.00 94.56 167 MET A O 1
ATOM 1366 N N . ASP A 1 168 ? 18.439 1.307 -10.493 1.00 94.62 168 ASP A N 1
ATOM 1367 C CA . ASP A 1 168 ? 18.260 1.941 -11.805 1.00 94.62 168 ASP A CA 1
ATOM 1368 C C . ASP A 1 168 ? 19.278 1.405 -12.821 1.00 94.62 168 ASP A C 1
ATOM 1370 O O . ASP A 1 168 ? 18.910 0.873 -13.869 1.00 94.62 168 ASP A O 1
ATOM 1374 N N . LYS A 1 169 ? 20.565 1.394 -12.450 1.00 94.00 169 LYS A N 1
ATOM 1375 C CA . LYS A 1 169 ? 21.614 0.791 -13.278 1.00 94.00 169 LYS A CA 1
ATOM 1376 C C . LYS A 1 169 ? 21.324 -0.679 -13.587 1.00 94.00 169 LYS A C 1
ATOM 1378 O O . LYS A 1 169 ? 21.404 -1.093 -14.739 1.00 94.00 169 LYS A O 1
ATOM 1383 N N . TRP A 1 170 ? 20.977 -1.475 -12.574 1.00 93.62 170 TRP A N 1
ATOM 1384 C CA . TRP A 1 170 ? 20.650 -2.890 -12.767 1.00 93.62 170 TRP A CA 1
ATOM 1385 C C . TRP A 1 170 ? 19.452 -3.094 -13.708 1.00 93.62 170 TRP A C 1
ATOM 1387 O O . TRP A 1 170 ? 19.484 -3.988 -14.551 1.00 93.62 170 TRP A O 1
ATOM 1397 N N . PHE A 1 171 ? 18.429 -2.248 -13.609 1.00 91.56 171 PHE A N 1
ATOM 1398 C CA . PHE A 1 171 ? 17.241 -2.292 -14.455 1.00 91.56 171 PHE A CA 1
ATOM 1399 C C . PHE A 1 171 ? 17.564 -1.931 -15.910 1.00 91.56 171 PHE A C 1
ATOM 1401 O O . PHE A 1 171 ? 17.082 -2.592 -16.834 1.00 91.56 171 PHE A O 1
ATOM 1408 N N . MET A 1 172 ? 18.428 -0.935 -16.127 1.00 91.12 172 MET A N 1
ATOM 1409 C CA . MET A 1 172 ? 18.926 -0.585 -17.459 1.00 91.12 172 MET A CA 1
ATOM 1410 C C . MET A 1 172 ? 19.783 -1.703 -18.062 1.00 91.12 172 MET A C 1
ATOM 1412 O O . MET A 1 172 ? 19.615 -2.021 -19.239 1.00 91.12 172 MET A O 1
ATOM 1416 N N . ASP A 1 173 ? 20.635 -2.358 -17.267 1.00 90.62 173 ASP A N 1
ATOM 1417 C CA . ASP A 1 173 ? 21.422 -3.513 -17.720 1.00 90.62 173 ASP A CA 1
ATOM 1418 C C . ASP A 1 173 ? 20.500 -4.649 -18.217 1.00 90.62 173 ASP A C 1
ATOM 1420 O O . ASP A 1 173 ? 20.771 -5.254 -19.254 1.00 90.62 173 ASP A O 1
ATOM 1424 N N . ILE A 1 174 ? 19.388 -4.925 -17.521 1.00 88.06 174 ILE A N 1
ATOM 1425 C CA . ILE A 1 174 ? 18.389 -5.925 -17.947 1.00 88.06 174 ILE A CA 1
ATOM 1426 C C . ILE A 1 174 ? 17.707 -5.502 -19.246 1.00 88.06 174 ILE A C 1
ATOM 1428 O O . ILE A 1 174 ? 17.644 -6.288 -20.191 1.00 88.06 174 ILE A O 1
ATOM 1432 N N . LYS A 1 175 ? 17.221 -4.257 -19.324 1.00 85.88 175 LYS A N 1
ATOM 1433 C CA . LYS A 1 175 ? 16.565 -3.735 -20.536 1.00 85.88 175 LYS A CA 1
ATOM 1434 C C . LYS A 1 175 ? 17.471 -3.796 -21.764 1.00 85.88 175 LYS A C 1
ATOM 1436 O O . LYS A 1 175 ? 16.992 -4.070 -22.860 1.00 85.88 175 LYS A O 1
ATOM 1441 N N . ASN A 1 176 ? 1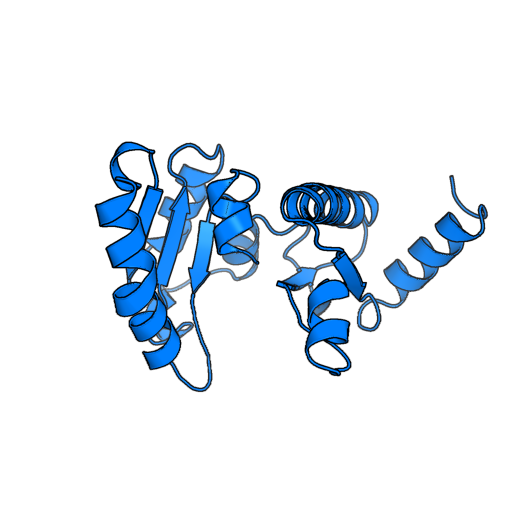8.768 -3.583 -21.569 1.00 87.00 176 ASN A N 1
ATOM 1442 C CA . ASN A 1 176 ? 19.773 -3.628 -22.624 1.00 87.00 176 ASN A CA 1
ATOM 1443 C C . ASN A 1 176 ? 20.293 -5.051 -22.914 1.00 87.00 176 ASN A C 1
ATOM 1445 O O . ASN A 1 176 ? 21.207 -5.210 -23.721 1.00 87.00 176 ASN A O 1
ATOM 1449 N N . GLY A 1 177 ? 19.756 -6.087 -22.256 1.00 81.06 177 GLY A N 1
ATOM 1450 C CA . GLY A 1 177 ? 20.179 -7.481 -22.432 1.00 81.06 177 GLY A CA 1
ATOM 1451 C C . GLY A 1 177 ? 21.576 -7.796 -21.881 1.00 81.06 177 GLY A C 1
ATOM 1452 O O . GLY A 1 177 ? 22.159 -8.823 -22.225 1.00 81.06 177 GLY A O 1
ATOM 1453 N N . GLN A 1 178 ? 22.129 -6.920 -21.039 1.00 69.12 178 GLN A N 1
ATOM 1454 C CA . GLN A 1 178 ? 23.448 -7.062 -20.415 1.00 69.12 178 GLN A CA 1
ATOM 1455 C C . GLN A 1 178 ? 23.407 -7.907 -19.131 1.00 69.12 178 GLN A C 1
ATOM 1457 O O . GLN A 1 178 ? 24.444 -8.390 -18.676 1.00 69.12 178 GLN A O 1
ATOM 1462 N N . LYS A 1 179 ? 22.215 -8.126 -18.567 1.00 65.62 179 LYS A N 1
ATOM 1463 C CA . LYS A 1 179 ? 21.943 -9.085 -17.487 1.00 65.62 179 LYS A CA 1
ATOM 1464 C C . LYS A 1 179 ? 20.782 -10.002 -17.876 1.00 65.62 179 LYS A C 1
ATOM 1466 O O . LYS A 1 179 ? 19.848 -9.554 -18.537 1.00 65.62 179 LYS A O 1
ATOM 1471 N N . LYS A 1 180 ? 20.886 -11.275 -17.486 1.00 55.59 180 LYS A N 1
ATOM 1472 C CA . LYS A 1 180 ? 19.850 -12.306 -17.638 1.00 55.59 180 LYS A CA 1
ATOM 1473 C C . LYS A 1 180 ? 19.171 -12.567 -16.308 1.00 55.59 180 LYS A C 1
ATOM 1475 O O . LYS A 1 180 ? 19.910 -12.563 -15.298 1.00 55.59 180 LYS A O 1
#

pLDDT: mean 92.95, std 5.71, range [55.59, 98.5]

Sequence (180 aa):
GEIFATLFGLKPCTLLAHYEMPEYATGLVEKALKPMFDEFQLEKQGFELWKLKPPLAEFYKGGWMFVNKRHERYSLVKQIFTTTSSSINTVDIGRALGYPLPYGKYTIQYMDDTESKERNTCCVPMVEYTVGEGNFDTILRHFDQYAKLWQKIGRNLTIDLSEHPSMDKWFMDIKNGQKK

Foldseek 3Di:
DLLLCQVVLVWQKDKQADPVCLVVSVCCCVVPVVVVCVVVVVVVVQWDKAFADPPVCVVGPNMIMIGHRPHPLNVLLCCQRVDNDPDHDQQSVCVNRVHPAQDADFKKFKWFPVVCVVVVHDTDTPDIGDHDDDPLVVVVVSNVVVQVSQVVVVTGIDMDCVSPVVSVVVVVCVVVVVDD

Organism: NCBI:txid392033

Secondary structure (DSSP, 8-state):
-HHHHHHTTSSSEEEE--SS-HHHHHHHIIIIIHHHHHHHTTTTTTEEEEE--TTHHHHSTT-EEEEETTSTTHHHHHHHHT---S---HHHHHHHTT-SS--SSEEEEEEEHHHHHHTT-S--EEEEEEE-SS-HHHHHHHHHHHHHHHHTTT--EEEE-TT-HHHHHHHHHHHTTS--

Radius of gyration: 17.07 Å; chains: 1; bounding box: 47×32×45 Å